Protein AF-A0A4Y3QHW1-F1 (afdb_monomer_lite)

Foldseek 3Di:
DDDPDPPPDVLVVVLVVLCVVLDADDDPDPDPVRVVSVVVSVVVNVVVVVVVVVVVVVVVVVVVVVVVD

Structure (mmCIF, N/CA/C/O backbone):
data_AF-A0A4Y3QHW1-F1
#
_entry.id   AF-A0A4Y3QHW1-F1
#
loop_
_atom_site.group_PDB
_atom_site.id
_atom_site.type_symbol
_atom_site.label_atom_id
_atom_site.label_alt_id
_atom_site.label_comp_id
_atom_site.label_asym_id
_atom_site.label_entity_id
_atom_site.label_seq_id
_atom_site.pdbx_PDB_ins_code
_atom_site.Cartn_x
_atom_site.Cartn_y
_atom_site.Cartn_z
_atom_site.occupancy
_atom_site.B_iso_or_equiv
_atom_site.auth_seq_id
_atom_site.auth_comp_id
_atom_site.auth_asym_id
_atom_site.auth_atom_id
_atom_site.pdbx_PDB_model_num
ATOM 1 N N . MET A 1 1 ? -12.834 -30.666 -0.997 1.00 36.03 1 MET A N 1
ATOM 2 C CA . MET A 1 1 ? -12.346 -29.716 0.023 1.00 36.03 1 MET A CA 1
ATOM 3 C C . MET A 1 1 ? -12.880 -28.344 -0.334 1.00 36.03 1 MET A C 1
ATOM 5 O O . MET A 1 1 ? -12.437 -27.756 -1.307 1.00 36.03 1 MET A O 1
ATOM 9 N N . THR A 1 2 ? -13.929 -27.916 0.356 1.00 41.03 2 THR A N 1
ATOM 10 C CA . THR A 1 2 ? -14.648 -26.661 0.117 1.00 41.03 2 THR A CA 1
ATOM 11 C C . THR A 1 2 ? -13.943 -25.526 0.851 1.00 41.03 2 THR A C 1
ATOM 13 O O . THR A 1 2 ? -14.090 -25.395 2.065 1.00 41.03 2 THR A O 1
ATOM 16 N N . THR A 1 3 ? -13.154 -24.721 0.140 1.00 42.72 3 THR A N 1
ATOM 17 C CA . THR A 1 3 ? -12.613 -23.463 0.667 1.00 42.72 3 THR A CA 1
ATOM 18 C C . THR A 1 3 ? -13.734 -22.434 0.705 1.00 42.72 3 THR A C 1
ATOM 20 O O . THR A 1 3 ? -14.167 -21.902 -0.315 1.00 42.72 3 THR A O 1
ATOM 23 N N . ALA A 1 4 ? -14.254 -22.210 1.907 1.00 41.81 4 ALA A N 1
ATOM 24 C CA . ALA A 1 4 ? -15.213 -21.164 2.189 1.00 41.81 4 ALA A CA 1
ATOM 25 C C . ALA A 1 4 ? -14.573 -19.776 1.989 1.00 41.81 4 ALA A C 1
ATOM 27 O O . ALA A 1 4 ? -13.525 -19.484 2.556 1.00 41.81 4 ALA A O 1
ATOM 28 N N . ALA A 1 5 ? -15.270 -18.939 1.216 1.00 48.59 5 ALA A N 1
ATOM 29 C CA . ALA A 1 5 ? -15.246 -17.477 1.251 1.00 48.59 5 ALA A CA 1
ATOM 30 C C . ALA A 1 5 ? -13.916 -16.759 0.935 1.00 48.59 5 ALA A C 1
ATOM 32 O O . ALA A 1 5 ? -13.299 -16.170 1.818 1.00 48.59 5 ALA A O 1
ATOM 33 N N . GLU A 1 6 ? -13.554 -16.623 -0.345 1.00 50.75 6 GLU A N 1
ATOM 34 C CA . GLU A 1 6 ? -12.761 -15.456 -0.768 1.00 50.75 6 GLU A CA 1
ATOM 35 C C . GLU A 1 6 ? -13.696 -14.271 -1.031 1.00 50.75 6 GLU A C 1
ATOM 37 O O . GLU A 1 6 ? -13.944 -13.854 -2.161 1.00 50.75 6 GLU A O 1
ATOM 42 N N . GLY A 1 7 ? -14.232 -13.701 0.050 1.00 52.06 7 GLY A N 1
ATOM 43 C CA . GLY A 1 7 ? -14.565 -12.283 0.017 1.00 52.06 7 GLY A CA 1
ATOM 44 C C . GLY A 1 7 ? -13.266 -11.541 -0.283 1.00 52.06 7 GLY A C 1
ATOM 45 O O . GLY A 1 7 ? -12.328 -11.622 0.508 1.00 52.06 7 GLY A O 1
ATOM 46 N N . SER A 1 8 ? -13.180 -10.918 -1.459 1.00 63.97 8 SER A N 1
ATOM 47 C CA . SER A 1 8 ? -12.008 -10.180 -1.939 1.00 63.97 8 SER A CA 1
ATOM 48 C C . SER A 1 8 ? -11.375 -9.366 -0.806 1.00 63.97 8 SER A C 1
ATOM 50 O O . SER A 1 8 ? -11.964 -8.403 -0.319 1.00 63.97 8 SER A O 1
ATOM 52 N N . ASN A 1 9 ? -10.193 -9.780 -0.344 1.00 82.12 9 ASN A N 1
ATOM 53 C CA . ASN A 1 9 ? -9.447 -9.023 0.651 1.00 82.12 9 ASN A CA 1
ATOM 54 C C . ASN A 1 9 ? -9.025 -7.694 -0.015 1.00 82.12 9 ASN A C 1
ATOM 56 O O . ASN A 1 9 ? -8.259 -7.739 -0.984 1.00 82.12 9 ASN A O 1
ATOM 60 N N . PRO A 1 10 ? -9.495 -6.522 0.460 1.00 83.25 10 PRO A N 1
ATOM 61 C CA . PRO A 1 10 ? -9.238 -5.244 -0.205 1.00 83.25 10 PRO A CA 1
ATOM 62 C C . PRO A 1 10 ? -7.744 -4.945 -0.360 1.00 83.25 10 PRO A C 1
ATOM 64 O O . PRO A 1 10 ? -7.316 -4.498 -1.422 1.00 83.25 10 PRO A O 1
ATOM 67 N N . LEU A 1 11 ? -6.937 -5.294 0.650 1.00 86.12 11 LEU A N 1
ATOM 68 C CA . LEU A 1 11 ? -5.479 -5.181 0.594 1.00 86.12 11 LEU A CA 1
ATOM 69 C C . LEU A 1 11 ? -4.914 -6.049 -0.535 1.00 86.12 11 LEU A C 1
ATOM 71 O O . LEU A 1 11 ? -4.114 -5.570 -1.332 1.00 86.12 11 LEU A O 1
ATOM 75 N N . ARG A 1 12 ? -5.358 -7.307 -0.663 1.00 88.19 12 ARG A N 1
ATOM 76 C CA . ARG A 1 12 ? -4.908 -8.183 -1.761 1.00 88.19 12 ARG A CA 1
ATOM 77 C C . ARG A 1 12 ? -5.261 -7.611 -3.130 1.00 88.19 12 ARG A C 1
ATOM 79 O O . ARG A 1 12 ? -4.427 -7.667 -4.028 1.00 88.19 12 ARG A O 1
ATOM 86 N N . THR A 1 13 ? -6.450 -7.032 -3.272 1.00 91.88 13 THR A N 1
ATOM 87 C CA . THR A 1 13 ? -6.880 -6.396 -4.525 1.00 91.88 13 THR A CA 1
ATOM 88 C C . THR A 1 13 ? -5.992 -5.212 -4.891 1.00 91.88 13 THR A C 1
ATOM 90 O O . THR A 1 13 ? -5.550 -5.109 -6.034 1.00 91.88 13 THR A O 1
ATOM 93 N N . VAL A 1 14 ? -5.671 -4.339 -3.932 1.00 91.69 14 VAL A N 1
ATOM 94 C CA . VAL A 1 14 ? -4.803 -3.187 -4.204 1.00 91.69 14 VAL A CA 1
ATOM 95 C C . VAL A 1 14 ? -3.369 -3.619 -4.503 1.00 91.69 14 VAL A C 1
ATOM 97 O O . VAL A 1 14 ? -2.775 -3.121 -5.455 1.00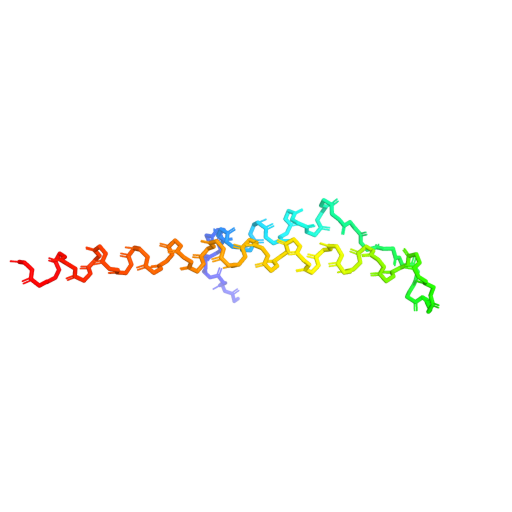 91.69 14 VAL A O 1
ATOM 100 N N . LEU A 1 15 ? -2.824 -4.594 -3.772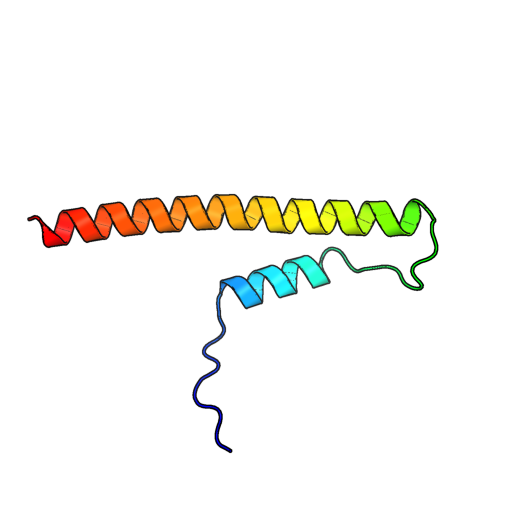 1.00 92.44 15 LEU A N 1
ATOM 101 C CA . LEU A 1 15 ? -1.484 -5.114 -4.058 1.00 92.44 15 LEU A CA 1
ATOM 102 C C . LEU A 1 15 ? -1.400 -5.746 -5.453 1.00 92.44 15 LEU A C 1
ATOM 104 O O . LEU A 1 15 ? -0.415 -5.519 -6.155 1.00 92.44 15 LEU A O 1
ATOM 108 N N . ALA A 1 16 ? -2.437 -6.478 -5.873 1.00 92.94 16 ALA A N 1
ATOM 109 C CA . ALA A 1 16 ? -2.523 -7.035 -7.221 1.00 92.94 16 ALA A CA 1
ATOM 110 C C . ALA A 1 16 ? -2.586 -5.937 -8.293 1.00 92.94 16 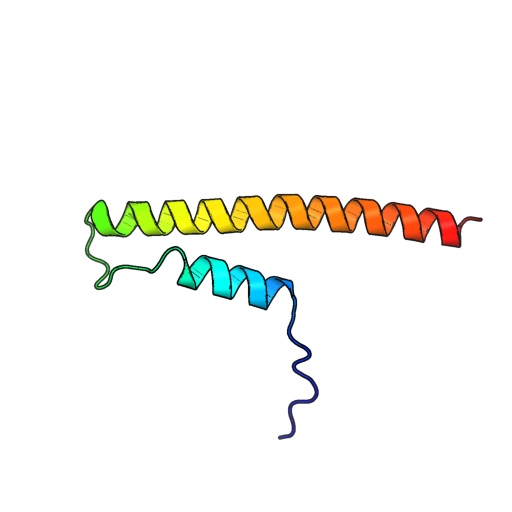ALA A C 1
ATOM 112 O O . ALA A 1 16 ? -1.946 -6.061 -9.336 1.00 92.94 16 ALA A O 1
ATOM 113 N N . LYS A 1 17 ? -3.301 -4.837 -8.023 1.00 94.00 17 LYS A N 1
ATOM 114 C CA . LYS A 1 17 ? -3.315 -3.669 -8.908 1.00 94.00 17 LYS A CA 1
ATOM 115 C C . LYS A 1 17 ? -1.928 -3.026 -9.024 1.00 94.00 17 LYS A C 1
ATOM 117 O O . LYS A 1 17 ? -1.471 -2.810 -10.137 1.00 94.00 17 LYS A O 1
ATOM 122 N N . ILE A 1 18 ? -1.222 -2.811 -7.911 1.00 93.75 18 ILE A N 1
ATOM 123 C CA . ILE A 1 18 ? 0.150 -2.268 -7.928 1.00 93.75 18 ILE A CA 1
ATOM 124 C C . ILE A 1 18 ? 1.096 -3.186 -8.722 1.00 93.75 18 ILE A C 1
ATOM 126 O O . ILE A 1 18 ? 1.951 -2.716 -9.473 1.00 93.75 18 ILE A O 1
ATOM 130 N N . ASP A 1 19 ? 0.935 -4.507 -8.599 1.00 92.25 19 ASP A N 1
ATOM 131 C CA . ASP A 1 19 ? 1.707 -5.469 -9.390 1.00 92.25 19 ASP A CA 1
ATOM 132 C C . ASP A 1 19 ? 1.418 -5.389 -10.897 1.00 92.25 19 ASP A C 1
ATOM 134 O O . ASP A 1 19 ? 2.339 -5.620 -11.690 1.00 92.25 19 ASP A O 1
ATOM 138 N N . ALA A 1 20 ? 0.176 -5.077 -11.279 1.00 91.62 20 ALA A N 1
ATOM 139 C CA . ALA A 1 20 ? -0.241 -4.890 -12.667 1.00 91.62 20 ALA A CA 1
ATOM 140 C C . ALA A 1 20 ? 0.241 -3.549 -13.247 1.00 91.62 20 ALA A C 1
ATOM 142 O O . ALA A 1 20 ? 0.696 -3.519 -14.389 1.00 91.62 20 ALA A O 1
ATOM 143 N N . ASP A 1 21 ? 0.197 -2.474 -12.455 1.00 91.50 21 ASP A N 1
ATOM 144 C CA . ASP A 1 21 ? 0.598 -1.124 -12.869 1.00 91.50 21 ASP A CA 1
ATOM 145 C C . ASP A 1 21 ? 2.127 -1.003 -13.046 1.00 91.50 21 ASP A C 1
ATOM 147 O O . ASP A 1 21 ? 2.600 -0.248 -13.894 1.00 91.50 21 ASP A O 1
ATOM 151 N N . VAL A 1 22 ? 2.915 -1.785 -12.293 1.00 87.69 22 VAL A N 1
ATOM 152 C CA . VAL A 1 22 ? 4.390 -1.778 -12.361 1.00 87.69 22 VAL A CA 1
ATOM 153 C C . VAL A 1 22 ? 4.930 -3.178 -12.684 1.00 87.69 22 VAL A C 1
ATOM 155 O O . VAL A 1 22 ? 5.490 -3.823 -11.795 1.00 87.69 22 VAL A O 1
ATOM 158 N N . PRO A 1 23 ? 4.768 -3.720 -13.908 1.00 84.44 23 PRO A N 1
ATOM 159 C CA . PRO A 1 23 ? 5.080 -5.117 -14.234 1.00 84.44 23 PRO A CA 1
ATOM 160 C C . PRO A 1 23 ? 6.582 -5.450 -14.151 1.00 84.44 23 PRO A C 1
ATOM 162 O O . PRO A 1 23 ? 7.446 -4.667 -14.550 1.00 84.44 23 PRO A O 1
ATOM 165 N N . LEU A 1 24 ? 6.912 -6.656 -13.673 1.00 85.06 24 LEU A N 1
ATOM 166 C CA . LEU A 1 24 ? 8.297 -7.132 -13.639 1.00 85.06 24 LEU A CA 1
ATOM 167 C C . LEU A 1 24 ? 8.759 -7.517 -15.037 1.00 85.06 24 LEU A C 1
ATOM 169 O O . LEU A 1 24 ? 8.102 -8.288 -15.731 1.00 85.06 24 LEU A O 1
ATOM 173 N N . LYS A 1 25 ? 9.959 -7.069 -15.400 1.00 80.62 25 LYS A N 1
ATOM 174 C CA . LYS A 1 25 ? 10.660 -7.563 -16.585 1.00 80.62 25 LYS A CA 1
ATOM 175 C C . LYS A 1 25 ? 11.445 -8.824 -16.228 1.00 80.62 25 LYS A C 1
ATOM 177 O O . LYS A 1 25 ? 12.214 -8.814 -15.265 1.00 80.62 25 LYS A O 1
ATOM 182 N N . THR A 1 26 ? 11.282 -9.877 -17.019 1.00 76.44 26 THR A N 1
ATOM 183 C CA . THR A 1 26 ? 11.990 -11.163 -16.894 1.00 76.44 26 THR A CA 1
ATOM 184 C C . THR A 1 26 ? 12.744 -11.486 -18.186 1.00 76.44 26 THR A C 1
ATOM 186 O O . THR A 1 26 ? 12.277 -11.065 -19.245 1.00 76.44 26 THR A O 1
ATOM 189 N N . PRO A 1 27 ? 13.857 -12.248 -18.146 1.00 73.81 27 PRO A N 1
ATOM 190 C CA . PRO A 1 27 ? 14.479 -12.898 -16.980 1.00 73.81 27 PRO A CA 1
ATOM 191 C C . PRO A 1 27 ? 15.223 -11.932 -16.045 1.00 73.81 27 PRO A C 1
ATOM 193 O O . PRO A 1 27 ? 15.553 -10.813 -16.429 1.00 73.81 27 PRO A O 1
ATOM 196 N N . LEU A 1 28 ? 15.468 -12.368 -14.803 1.00 71.00 28 LEU A N 1
ATOM 197 C CA . LEU A 1 28 ? 16.182 -11.594 -13.784 1.00 71.00 28 LEU A CA 1
ATOM 198 C C . LEU A 1 28 ? 17.696 -11.652 -14.036 1.00 71.00 28 LEU A C 1
ATOM 200 O O . LEU A 1 28 ? 18.430 -12.334 -13.331 1.00 71.00 28 LEU A O 1
ATOM 204 N N . HIS A 1 29 ? 18.167 -10.967 -15.069 1.00 70.88 29 HIS A N 1
ATOM 205 C CA . HIS A 1 29 ? 19.598 -10.717 -15.215 1.00 70.88 29 HIS A CA 1
ATOM 206 C C . HIS A 1 29 ? 19.966 -9.506 -14.354 1.00 70.88 29 HIS A C 1
ATOM 208 O O . HIS A 1 29 ? 19.129 -8.618 -14.177 1.00 70.88 29 HIS A O 1
ATOM 214 N N . SER A 1 30 ? 21.195 -9.450 -13.835 1.00 64.94 30 SER A N 1
ATOM 215 C CA . SER A 1 30 ? 21.742 -8.346 -13.024 1.00 64.94 30 SER A CA 1
ATOM 216 C C . SER A 1 30 ? 21.914 -7.048 -13.832 1.00 64.94 30 SER A C 1
ATOM 218 O O . SER A 1 30 ? 23.005 -6.500 -13.942 1.00 64.94 30 SER A O 1
ATOM 220 N N . ASN A 1 31 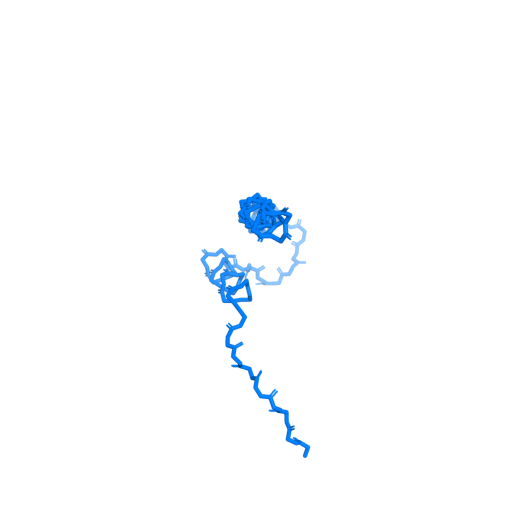? 20.837 -6.575 -14.452 1.00 76.31 31 ASN A N 1
ATOM 221 C CA . ASN A 1 31 ? 20.760 -5.346 -15.216 1.00 76.31 31 ASN A CA 1
ATOM 222 C C . ASN A 1 31 ? 19.840 -4.379 -14.462 1.00 76.31 31 ASN A C 1
ATOM 224 O O . ASN A 1 31 ? 18.719 -4.730 -14.081 1.00 76.31 31 ASN A O 1
ATOM 228 N N . GLN A 1 32 ? 20.325 -3.151 -14.279 1.00 76.88 32 GLN A N 1
ATOM 229 C CA . GLN A 1 32 ? 19.618 -2.030 -13.661 1.00 76.88 32 GLN A CA 1
ATOM 230 C C . GLN A 1 32 ? 18.177 -1.875 -14.177 1.00 76.88 32 GLN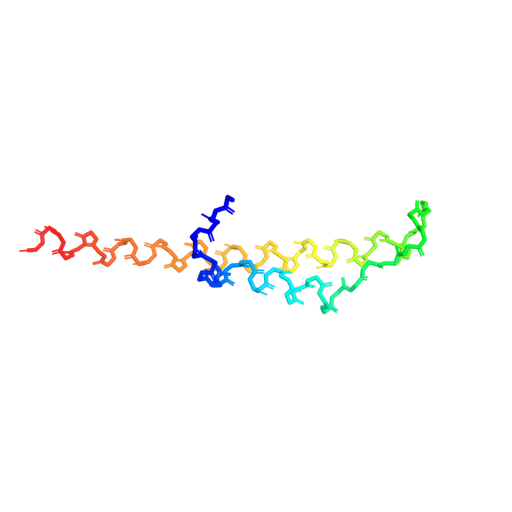 A C 1
ATOM 232 O O . GLN A 1 32 ? 17.267 -1.596 -13.399 1.00 76.88 32 GLN A O 1
ATOM 237 N N . ALA A 1 33 ? 17.938 -2.154 -15.462 1.00 80.31 33 ALA A N 1
ATOM 238 C CA . ALA A 1 33 ? 16.618 -2.086 -16.088 1.00 80.31 33 ALA A CA 1
ATOM 239 C C . ALA A 1 33 ? 15.578 -3.081 -15.520 1.00 80.31 33 ALA A C 1
ATOM 241 O O . ALA A 1 33 ? 14.380 -2.889 -15.735 1.00 80.31 33 ALA A O 1
ATOM 242 N N . HIS A 1 34 ? 16.006 -4.133 -14.810 1.00 82.62 34 HIS A N 1
ATOM 243 C CA . HIS A 1 34 ? 15.131 -5.059 -14.075 1.00 82.62 34 HIS A CA 1
ATOM 244 C C . HIS A 1 34 ? 14.994 -4.700 -12.591 1.00 82.62 34 HIS A C 1
ATOM 246 O O . HIS A 1 34 ? 13.992 -5.064 -11.972 1.00 82.62 34 HIS A O 1
ATOM 252 N N . ILE A 1 35 ? 15.993 -4.017 -12.023 1.00 85.62 35 ILE A N 1
ATOM 253 C CA . ILE A 1 35 ? 16.033 -3.635 -10.606 1.00 85.62 35 ILE A CA 1
ATOM 254 C C . ILE A 1 35 ? 15.138 -2.421 -10.359 1.00 85.62 35 ILE A C 1
ATOM 256 O O . ILE A 1 35 ? 14.304 -2.480 -9.462 1.00 85.62 35 ILE A O 1
ATOM 260 N N . SER A 1 36 ? 15.242 -1.365 -11.174 1.00 87.00 36 SER A N 1
ATOM 261 C CA . SER A 1 36 ? 14.443 -0.144 -10.980 1.00 87.00 36 SER A CA 1
ATOM 262 C C . SER A 1 36 ? 12.929 -0.416 -10.922 1.00 87.00 36 SER A C 1
ATOM 264 O O . SER A 1 36 ? 12.338 -0.094 -9.898 1.00 87.00 36 SER A O 1
ATOM 266 N N . PRO A 1 37 ? 12.303 -1.157 -11.865 1.00 86.94 37 PRO A N 1
ATOM 267 C CA . PRO A 1 37 ? 10.865 -1.449 -11.777 1.00 86.94 37 PRO A CA 1
ATOM 268 C C . PRO A 1 37 ? 10.459 -2.258 -10.534 1.00 86.94 37 PRO A C 1
ATOM 270 O O . PRO A 1 37 ? 9.317 -2.198 -10.087 1.00 86.94 37 PRO A O 1
ATOM 273 N N . ARG A 1 38 ? 11.376 -3.055 -9.968 1.00 90.12 38 ARG A N 1
ATOM 274 C CA . ARG A 1 38 ? 11.128 -3.784 -8.714 1.00 90.12 38 ARG A CA 1
ATOM 275 C C . ARG A 1 38 ? 11.141 -2.848 -7.516 1.00 90.12 38 ARG A C 1
ATOM 277 O O . ARG A 1 38 ? 10.312 -3.028 -6.629 1.00 90.12 38 ARG A O 1
ATOM 284 N N . LEU A 1 39 ? 12.070 -1.894 -7.490 1.00 91.25 39 LEU A N 1
ATOM 285 C CA . LEU A 1 39 ? 12.140 -0.876 -6.446 1.00 91.25 39 LEU A CA 1
ATOM 286 C C . LEU A 1 39 ? 10.908 0.029 -6.498 1.00 91.25 39 LEU A C 1
ATOM 288 O O . LEU A 1 39 ? 10.233 0.134 -5.482 1.00 91.25 39 LEU A O 1
ATOM 292 N N . ASP A 1 40 ? 10.538 0.533 -7.679 1.00 90.56 40 ASP A N 1
ATOM 293 C CA . ASP A 1 40 ? 9.342 1.371 -7.871 1.00 90.56 40 ASP A CA 1
ATOM 294 C C . ASP A 1 40 ? 8.077 0.659 -7.362 1.00 90.56 40 ASP A C 1
ATOM 296 O O . ASP A 1 40 ? 7.236 1.223 -6.663 1.00 90.56 40 ASP A O 1
ATOM 300 N N . ARG A 1 41 ? 7.962 -0.641 -7.658 1.00 93.81 41 ARG A N 1
ATOM 301 C CA . ARG A 1 41 ? 6.863 -1.476 -7.168 1.00 93.81 41 ARG A CA 1
ATOM 302 C C . ARG A 1 41 ? 6.885 -1.640 -5.647 1.00 93.81 41 ARG A C 1
ATOM 304 O O . ARG A 1 41 ? 5.825 -1.610 -5.023 1.00 93.81 41 ARG A O 1
ATOM 311 N N . LEU A 1 42 ? 8.050 -1.903 -5.053 1.00 94.81 42 LEU A N 1
ATOM 312 C CA . LEU A 1 42 ? 8.173 -2.042 -3.599 1.00 94.81 42 LEU A CA 1
ATOM 313 C C . LEU A 1 42 ? 7.834 -0.727 -2.898 1.00 94.81 42 LEU A C 1
ATOM 315 O O . LEU A 1 42 ? 7.114 -0.752 -1.905 1.00 94.81 42 LEU A O 1
ATOM 319 N N . GLU A 1 43 ? 8.276 0.400 -3.446 1.00 95.94 43 GLU A N 1
ATOM 320 C CA . GLU A 1 43 ? 7.967 1.737 -2.945 1.00 95.94 43 GLU A CA 1
ATOM 321 C C . GLU A 1 43 ? 6.461 2.024 -2.999 1.00 95.94 43 GLU A C 1
ATOM 323 O O . GLU A 1 43 ? 5.874 2.393 -1.984 1.00 95.94 43 GLU A O 1
ATOM 328 N N . ALA A 1 44 ? 5.799 1.730 -4.122 1.00 93.56 44 ALA A N 1
ATOM 329 C CA . ALA A 1 44 ? 4.348 1.878 -4.244 1.00 93.56 44 ALA A CA 1
ATOM 330 C C . ALA A 1 44 ? 3.575 1.010 -3.232 1.00 93.56 44 ALA A C 1
ATOM 332 O O . ALA A 1 44 ? 2.599 1.462 -2.627 1.00 93.56 44 ALA A O 1
ATOM 333 N N . LYS A 1 45 ? 4.018 -0.236 -3.009 1.00 96.06 45 LYS A N 1
ATOM 334 C CA . LYS A 1 45 ? 3.416 -1.117 -1.994 1.00 96.06 45 LYS A CA 1
ATOM 335 C C . LYS A 1 45 ? 3.640 -0.589 -0.578 1.00 96.06 45 LYS A C 1
ATOM 337 O O . LYS A 1 45 ? 2.705 -0.629 0.218 1.00 96.06 45 LYS A O 1
ATOM 342 N N . LEU A 1 46 ? 4.841 -0.100 -0.268 1.00 96.56 46 LEU A N 1
ATOM 343 C CA . LEU A 1 46 ? 5.169 0.476 1.038 1.00 96.56 46 LEU A CA 1
ATOM 344 C C . LEU A 1 46 ? 4.333 1.724 1.331 1.00 96.56 46 LEU A C 1
ATOM 346 O O . LEU A 1 46 ? 3.767 1.814 2.418 1.00 96.56 46 LEU A O 1
ATOM 350 N N . ALA A 1 47 ? 4.196 2.630 0.360 1.00 95.19 47 ALA A N 1
ATOM 351 C CA . ALA A 1 47 ? 3.371 3.829 0.492 1.00 95.19 47 ALA A CA 1
ATOM 352 C C . ALA A 1 47 ? 1.914 3.470 0.824 1.00 95.19 47 ALA A C 1
ATOM 354 O O . ALA A 1 47 ? 1.375 3.925 1.830 1.00 95.19 47 ALA A O 1
ATOM 355 N N . TYR A 1 48 ? 1.312 2.557 0.053 1.00 94.69 48 TYR A N 1
ATOM 356 C CA . TYR A 1 48 ? -0.055 2.107 0.320 1.00 94.69 48 TYR A CA 1
ATOM 357 C C . TYR A 1 48 ? -0.208 1.451 1.702 1.00 94.69 48 TYR A C 1
ATOM 359 O O . TYR A 1 48 ? -1.200 1.676 2.395 1.00 94.69 48 TYR A O 1
ATOM 367 N N . MET A 1 49 ? 0.758 0.626 2.117 1.00 95.56 49 MET A N 1
ATOM 368 C CA . MET A 1 49 ? 0.712 -0.020 3.431 1.00 95.56 49 MET A CA 1
ATOM 369 C C . MET A 1 49 ? 0.804 0.992 4.577 1.00 95.56 49 MET A C 1
ATOM 371 O O . MET A 1 49 ? 0.100 0.816 5.569 1.00 95.56 49 MET A O 1
ATOM 375 N N . ALA A 1 50 ? 1.620 2.041 4.446 1.00 96.19 50 ALA A N 1
ATOM 376 C CA . ALA A 1 50 ? 1.716 3.102 5.447 1.00 96.19 50 ALA A CA 1
ATOM 377 C C . ALA A 1 50 ? 0.373 3.830 5.625 1.00 96.19 50 ALA A C 1
ATOM 379 O O . ALA A 1 50 ? -0.120 3.944 6.749 1.00 96.19 50 ALA A O 1
ATOM 380 N N . ASP A 1 51 ? -0.269 4.218 4.519 1.00 94.50 51 ASP A N 1
ATOM 381 C CA . ASP A 1 51 ? -1.589 4.860 4.545 1.00 94.50 51 ASP A CA 1
ATOM 382 C C . ASP A 1 51 ? -2.657 3.939 5.149 1.00 94.50 51 ASP A C 1
ATOM 384 O O . ASP A 1 51 ? -3.509 4.362 5.935 1.00 94.50 51 ASP A O 1
ATOM 388 N N . TYR A 1 52 ? -2.605 2.649 4.809 1.00 95.44 52 TYR A N 1
ATOM 389 C CA . TYR A 1 52 ? -3.558 1.671 5.317 1.00 95.44 52 TYR A CA 1
ATOM 390 C C . TYR A 1 52 ? -3.399 1.425 6.823 1.00 95.44 52 TYR A C 1
ATOM 392 O O . TYR A 1 52 ? -4.402 1.281 7.521 1.00 95.44 52 TYR A O 1
ATOM 400 N N . ILE A 1 53 ? -2.167 1.419 7.343 1.00 96.12 53 ILE A N 1
ATOM 401 C CA . ILE A 1 53 ? -1.906 1.339 8.787 1.00 96.12 53 ILE A CA 1
ATOM 402 C C . ILE A 1 53 ? -2.495 2.561 9.494 1.00 96.12 53 ILE A C 1
ATOM 404 O O . ILE A 1 53 ? -3.272 2.383 10.430 1.00 96.12 53 ILE A O 1
ATOM 408 N N . ALA A 1 54 ? -2.228 3.773 9.001 1.00 97.12 54 ALA A N 1
ATOM 409 C CA . ALA A 1 54 ? -2.770 5.000 9.588 1.00 97.12 54 ALA A CA 1
ATOM 410 C C . ALA A 1 54 ? -4.311 4.998 9.622 1.00 97.12 54 ALA A C 1
ATOM 412 O O . ALA A 1 54 ? -4.931 5.361 10.624 1.00 97.12 54 ALA A O 1
ATOM 413 N N . PHE A 1 55 ? -4.951 4.519 8.550 1.00 95.62 55 PHE A N 1
ATOM 414 C CA . PHE A 1 55 ? -6.402 4.326 8.512 1.00 95.62 55 PHE A CA 1
ATOM 415 C C . PHE A 1 55 ? -6.895 3.335 9.580 1.00 95.62 55 PHE A C 1
ATOM 417 O O . PHE A 1 55 ? -7.902 3.584 10.251 1.00 95.62 55 PHE A O 1
ATOM 424 N N . LEU A 1 56 ? -6.211 2.199 9.744 1.00 96.19 56 LEU A N 1
ATOM 425 C CA . LEU A 1 56 ? -6.583 1.199 10.744 1.00 96.19 56 LEU A CA 1
ATOM 426 C C . LEU A 1 56 ? -6.409 1.729 12.170 1.00 96.19 56 LEU A C 1
ATOM 428 O O . LEU A 1 56 ? -7.287 1.491 12.995 1.00 96.19 56 LEU A O 1
ATOM 432 N N . GLU A 1 57 ? -5.344 2.480 12.447 1.00 97.94 57 GLU A N 1
ATOM 433 C CA . GLU A 1 57 ? -5.113 3.125 13.744 1.00 97.94 57 GLU A CA 1
ATOM 434 C C . GLU A 1 57 ? -6.248 4.095 14.102 1.00 97.94 57 GLU A C 1
ATOM 436 O O . GLU A 1 57 ? -6.822 3.998 15.187 1.00 97.94 57 GLU A O 1
ATOM 441 N N . GLN A 1 58 ? -6.657 4.965 13.170 1.00 97.50 58 GLN A N 1
ATOM 442 C CA . GLN A 1 58 ? -7.802 5.866 13.372 1.00 97.50 58 GLN A CA 1
ATOM 443 C C . GLN A 1 58 ? -9.101 5.099 13.642 1.00 97.50 58 GLN A C 1
ATOM 445 O O . GLN A 1 58 ? -9.905 5.471 14.503 1.00 97.50 58 GLN A O 1
ATOM 450 N N . ARG A 1 59 ? -9.322 4.004 12.909 1.00 96.94 59 ARG A N 1
ATOM 451 C CA . ARG A 1 59 ? -10.508 3.167 13.088 1.00 96.94 59 ARG A CA 1
ATOM 452 C C . ARG A 1 59 ? -10.506 2.468 14.447 1.00 96.94 59 ARG A C 1
ATOM 454 O O . ARG A 1 59 ? -11.567 2.381 15.061 1.00 96.94 59 ARG A O 1
ATOM 461 N N . ILE A 1 60 ? -9.351 1.995 14.914 1.00 97.12 60 ILE A N 1
ATOM 462 C CA . IL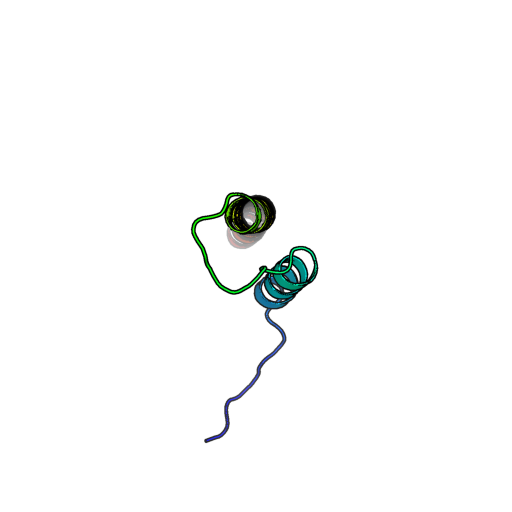E A 1 60 ? -9.189 1.408 16.249 1.00 97.12 60 ILE A CA 1
ATOM 463 C C . ILE A 1 60 ? -9.527 2.452 17.316 1.00 97.12 60 ILE A C 1
ATOM 465 O O . ILE A 1 60 ? -10.417 2.193 18.118 1.00 97.12 60 ILE A O 1
ATOM 469 N N . GLN A 1 61 ? -8.948 3.654 17.251 1.00 97.25 61 GLN A N 1
ATOM 470 C CA . GLN A 1 61 ? -9.235 4.737 18.205 1.00 97.25 61 GLN A CA 1
ATOM 471 C C . GLN A 1 61 ? -10.732 5.083 18.265 1.00 97.25 61 GLN A C 1
ATOM 473 O O . GLN A 1 61 ? -11.305 5.254 19.341 1.00 97.25 61 GLN A O 1
ATOM 478 N N . SER A 1 62 ? -11.401 5.148 17.107 1.00 97.25 62 SER A N 1
ATOM 479 C CA . SER A 1 62 ? -12.848 5.390 17.042 1.00 97.25 62 SER A CA 1
ATOM 480 C C . SER A 1 62 ? -13.661 4.272 17.704 1.00 97.25 62 SER A C 1
ATOM 482 O O . SER A 1 62 ? -14.649 4.545 18.388 1.00 97.25 62 SER A O 1
ATOM 484 N N . LEU A 1 63 ? -13.265 3.014 17.504 1.00 97.38 63 LEU A N 1
ATOM 485 C CA . LEU A 1 63 ? -13.931 1.867 18.117 1.00 97.38 63 LEU A CA 1
ATOM 486 C C . LEU A 1 63 ? -13.689 1.815 19.627 1.00 97.38 63 LEU A C 1
ATOM 488 O O . LEU A 1 63 ? -14.640 1.592 20.370 1.00 97.38 63 LEU A O 1
ATOM 492 N N . GLU A 1 64 ? -12.464 2.073 20.080 1.00 96.31 64 GLU A N 1
ATOM 493 C CA . GLU A 1 64 ? -12.117 2.156 21.501 1.00 96.31 64 GLU A CA 1
ATOM 494 C C . GLU A 1 64 ? -12.941 3.236 22.210 1.00 96.31 64 GLU A C 1
ATOM 496 O O . GLU A 1 64 ? -13.548 2.963 23.244 1.00 96.31 64 GLU A O 1
ATOM 501 N N . GLY A 1 65 ? -13.073 4.424 21.608 1.00 95.81 65 GLY A N 1
ATOM 502 C CA . GLY A 1 65 ? -13.898 5.504 22.157 1.00 95.81 65 GLY A CA 1
ATOM 503 C C . GLY A 1 65 ? -15.369 5.118 22.351 1.00 95.81 65 GLY A C 1
ATOM 504 O O . GLY A 1 65 ? -15.981 5.529 23.330 1.00 95.81 65 GLY A O 1
ATOM 505 N N . ARG A 1 66 ? -15.925 4.283 21.462 1.00 94.50 66 ARG A N 1
ATOM 506 C CA . ARG A 1 66 ? -17.309 3.780 21.562 1.00 94.50 66 ARG A CA 1
ATOM 507 C C . ARG A 1 66 ? -17.496 2.683 22.605 1.00 94.50 66 ARG A C 1
ATOM 509 O O . ARG A 1 66 ? -18.623 2.450 23.019 1.00 94.50 66 ARG A O 1
ATOM 516 N N . VAL A 1 67 ? -16.439 1.946 22.940 1.00 92.38 67 VAL A N 1
ATOM 517 C CA . VAL A 1 67 ? -16.495 0.881 23.954 1.00 92.38 67 VAL A CA 1
ATOM 518 C C . VAL A 1 67 ? -16.380 1.465 25.361 1.00 92.38 67 VAL A C 1
ATOM 520 O O . VAL A 1 67 ? -16.934 0.904 26.300 1.00 92.38 67 VAL A O 1
ATOM 523 N N . VAL A 1 68 ? -15.658 2.578 25.509 1.00 83.25 68 VAL A N 1
ATOM 524 C CA . VAL A 1 68 ? -15.431 3.240 26.802 1.00 83.25 68 VAL A CA 1
ATOM 525 C C . VAL A 1 68 ? -16.566 4.208 27.183 1.00 83.25 68 VAL A C 1
ATOM 527 O O . VAL A 1 68 ? -16.720 4.503 28.367 1.00 83.25 68 VAL A O 1
ATOM 530 N N . SER A 1 69 ? -17.357 4.692 26.215 1.00 65.44 69 SER A N 1
ATOM 531 C CA . SER A 1 69 ? -18.544 5.543 26.433 1.00 65.44 69 SER A CA 1
ATOM 532 C C . SER A 1 69 ? -19.799 4.744 26.767 1.00 65.44 69 SER A C 1
ATOM 534 O O . SER A 1 69 ? -20.535 5.166 27.683 1.00 65.44 69 SER A O 1
#

Radius of gyration: 17.93 Å; chains: 1; bounding box: 40×36×44 Å

pLDDT: mean 84.46, std 15.89, range [36.03, 97.94]

Organism: Microbacterium testaceum (NCBI:txid2033)

Secondary structure (DSSP, 8-state):
---------HHHHHHHHHHHHSPPPSS--S-HHHHHHHHHHHHHHHHHHHHHHHHHHHHHHHHHHHHH-

Sequence (69 aa):
MTTAAEGSNPLRTVLAKIDADVPLKTPLHSNQAHISPRLDRLEAKLAYMADYIAFLEQRIQSLEGRVVS